Protein AF-A0A4S4C6Y4-F1 (afdb_monomer)

pLDDT: mean 73.91, std 23.81, range [32.97, 98.62]

Nearest PDB structures (foldseek):
  7c90-assembly1_D  TM=6.846E-01  e=1.638E-03  Methylophaga aminisulfidivorans MP
  1aof-assembly1_A  TM=7.524E-01  e=3.038E-02  Paracoccus pantotrophus
  8x2j-assembly1_E  TM=7.257E-01  e=7.054E-02  Chloroflexus aurantiacus J-10-fl
  1n90-assembly1_B  TM=5.530E-01  e=2.169E-01  Pseudomonas aeruginosa
  2zoo-assembly1_A  TM=5.020E-01  e=3.038E-01  Pseudoalteromonas translucida TAC125

Sequence (169 aa):
MNRMPQRNAGDVLSWALGVTVGGILGAALLIATPIMMRQAAKTGTAATTETATATPAAAAPTPAPEQASTSAATPADSSAMAAGDAKAGATVFASNCAGCHGAAA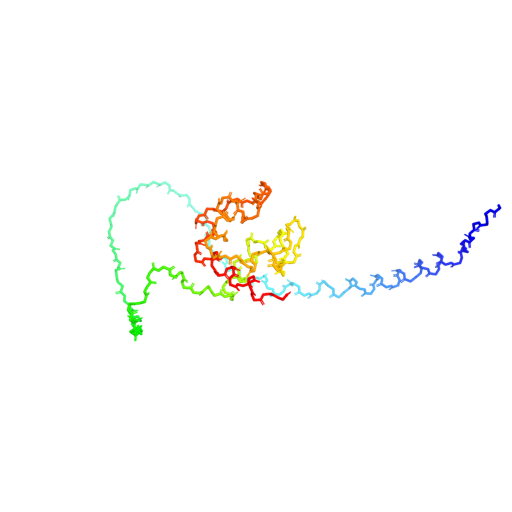KGGVGANLTTADGPKAWTDAQMITALREGKTPQKTLNTIMPRFTAAQVSDTDIANIHAWIKSLN

Radius of gyration: 29.37 Å; Cα contacts (8 Å, |Δi|>4): 141; chains: 1; bounding box: 68×58×82 Å

Secondary structure (DSSP, 8-state):
--PPPPPPTTHHHHHHHHHHHHHHHHTTSSSSSSSTT----------------------------------------TTSPPPP-HHHHHHHHHHHTHHHH-TTSS-SSSPPS-STTTGGGS-HHHHHHHHHH-B-SS-BPPTTSPPPPTTTS-HHHHHHHHHHHHH--

Mean predicted aligned error: 19.29 Å

Structure (mmCIF, N/CA/C/O backbone):
data_AF-A0A4S4C6Y4-F1
#
_entry.id   AF-A0A4S4C6Y4-F1
#
loop_
_atom_site.group_PDB
_atom_site.id
_atom_site.type_symbol
_atom_site.label_atom_id
_atom_site.label_alt_id
_atom_site.label_comp_id
_atom_site.label_asym_id
_atom_site.label_entity_id
_atom_site.label_seq_id
_atom_site.pdbx_PDB_ins_code
_atom_site.Cartn_x
_atom_site.Cartn_y
_atom_site.Cartn_z
_atom_site.occupancy
_atom_site.B_iso_or_equiv
_atom_site.auth_seq_id
_atom_site.auth_comp_id
_atom_site.auth_asym_id
_atom_site.auth_atom_id
_atom_site.pdbx_PDB_model_num
ATOM 1 N N . MET A 1 1 ? 18.393 -26.894 -49.494 1.00 47.19 1 MET A N 1
ATOM 2 C CA . MET A 1 1 ? 17.322 -27.905 -49.609 1.00 47.19 1 MET A CA 1
ATOM 3 C C . MET A 1 1 ? 16.692 -28.094 -48.230 1.00 47.19 1 MET A C 1
ATOM 5 O O . MET A 1 1 ? 17.289 -28.768 -47.404 1.00 47.19 1 MET A O 1
ATOM 9 N N . ASN A 1 2 ? 15.542 -27.473 -47.948 1.00 50.06 2 ASN A N 1
ATOM 10 C CA . ASN A 1 2 ? 14.843 -27.619 -46.662 1.00 50.06 2 ASN A CA 1
ATOM 11 C C . ASN A 1 2 ? 13.670 -28.591 -46.821 1.00 50.06 2 ASN A C 1
ATOM 13 O O . ASN A 1 2 ? 12.726 -28.296 -47.550 1.00 50.06 2 ASN A O 1
ATOM 17 N N . ARG A 1 3 ? 13.717 -29.741 -46.137 1.00 57.16 3 ARG A N 1
ATOM 18 C CA . ARG A 1 3 ? 12.555 -30.629 -45.985 1.00 57.16 3 ARG A CA 1
ATOM 19 C C . ARG A 1 3 ? 11.678 -30.101 -44.849 1.00 57.16 3 ARG A C 1
ATOM 21 O O . ARG A 1 3 ? 12.141 -29.994 -43.719 1.00 57.16 3 ARG A O 1
ATOM 28 N N . MET A 1 4 ? 10.422 -29.784 -45.151 1.00 66.81 4 MET A N 1
ATOM 29 C CA . MET A 1 4 ? 9.386 -29.558 -44.139 1.00 66.81 4 MET A CA 1
ATOM 30 C C . MET A 1 4 ? 8.894 -30.908 -43.585 1.00 66.81 4 MET A C 1
ATOM 32 O O . MET A 1 4 ? 8.745 -31.851 -44.367 1.00 66.81 4 MET A O 1
ATOM 36 N N . PRO A 1 5 ? 8.609 -31.027 -42.275 1.00 65.69 5 PRO A N 1
ATOM 37 C CA . PRO A 1 5 ? 8.008 -32.228 -41.708 1.00 65.69 5 PRO A CA 1
ATOM 38 C C . PRO A 1 5 ? 6.524 -32.318 -42.092 1.00 65.69 5 PRO A C 1
ATOM 40 O O . PRO A 1 5 ? 5.720 -31.441 -41.772 1.00 65.69 5 PRO A O 1
ATOM 43 N N . GLN A 1 6 ? 6.179 -33.395 -42.798 1.00 63.06 6 GLN A N 1
ATOM 44 C CA . GLN A 1 6 ? 4.808 -33.798 -43.106 1.00 63.06 6 GLN A CA 1
ATOM 45 C C . GLN A 1 6 ? 4.100 -34.182 -41.799 1.00 63.06 6 GLN A C 1
ATOM 47 O O . GLN A 1 6 ? 4.568 -35.054 -41.069 1.00 63.06 6 GLN A O 1
ATOM 52 N N . ARG A 1 7 ? 2.990 -33.511 -41.485 1.00 62.50 7 ARG A N 1
ATOM 53 C CA . ARG A 1 7 ? 2.110 -33.863 -40.363 1.00 62.50 7 ARG A CA 1
ATOM 54 C C . ARG A 1 7 ? 1.069 -34.852 -40.890 1.00 62.50 7 ARG A C 1
ATOM 56 O O . ARG A 1 7 ? 0.331 -34.512 -41.811 1.00 62.50 7 ARG A O 1
ATOM 63 N N . ASN A 1 8 ? 1.048 -36.071 -40.352 1.00 64.19 8 ASN A N 1
ATOM 64 C CA . ASN A 1 8 ? 0.152 -37.138 -40.796 1.00 64.19 8 ASN A CA 1
ATOM 65 C C . ASN A 1 8 ? -1.308 -36.837 -40.420 1.00 64.19 8 ASN A C 1
ATOM 67 O O . ASN A 1 8 ? -1.612 -36.472 -39.288 1.00 64.19 8 ASN A O 1
ATOM 71 N N . ALA A 1 9 ? -2.226 -37.080 -41.356 1.00 59.41 9 ALA A N 1
ATOM 72 C CA . ALA A 1 9 ? -3.670 -36.879 -41.207 1.00 59.41 9 ALA A CA 1
ATOM 73 C C . ALA A 1 9 ? -4.357 -37.786 -40.153 1.00 59.41 9 ALA A C 1
ATOM 75 O O . ALA A 1 9 ? -5.558 -37.661 -39.934 1.00 59.41 9 ALA A O 1
ATOM 76 N N . GLY A 1 10 ? -3.619 -38.686 -39.493 1.00 56.56 10 GLY A N 1
ATOM 77 C CA . GLY A 1 10 ? -4.156 -39.618 -38.493 1.00 56.56 10 GLY A CA 1
ATOM 78 C C . GLY A 1 10 ? -4.393 -39.010 -37.105 1.00 56.56 10 GLY A C 1
ATOM 79 O O . GLY A 1 10 ? -5.319 -39.425 -36.414 1.00 56.56 10 GLY A O 1
ATOM 80 N N . ASP A 1 11 ? -3.622 -37.993 -36.706 1.00 61.69 11 ASP A N 1
ATOM 81 C CA . ASP A 1 11 ? -3.710 -37.419 -35.350 1.00 61.69 11 ASP A CA 1
ATOM 82 C C . ASP A 1 11 ? -4.956 -36.547 -35.136 1.00 61.69 11 ASP A C 1
ATOM 84 O O . ASP A 1 11 ? -5.469 -36.427 -34.022 1.00 61.69 11 ASP A O 1
ATOM 88 N N . VAL A 1 12 ? -5.493 -35.966 -36.211 1.00 59.84 12 VAL A N 1
ATOM 89 C CA . VAL A 1 12 ? -6.635 -35.043 -36.129 1.00 59.84 12 VAL A CA 1
ATOM 90 C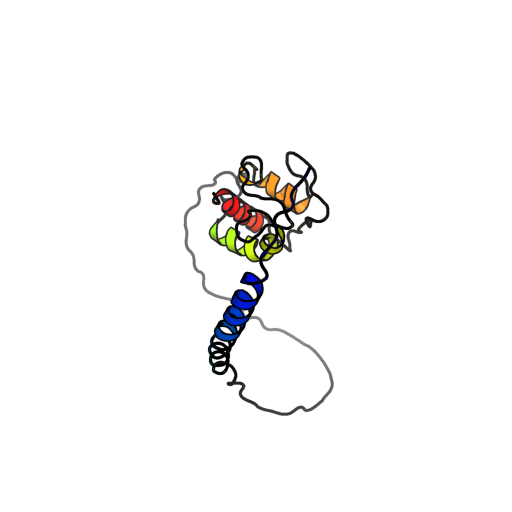 C . VAL A 1 12 ? -7.940 -35.793 -35.835 1.00 59.84 12 VAL A C 1
ATOM 92 O O . VAL A 1 12 ? -8.817 -35.271 -35.147 1.00 59.84 12 VAL A O 1
ATOM 95 N N . LEU A 1 13 ? -8.057 -37.042 -36.299 1.00 57.38 13 LEU A N 1
ATOM 96 C CA . LEU A 1 13 ? -9.264 -37.849 -36.116 1.00 57.38 13 LEU A CA 1
ATOM 97 C C . LEU A 1 13 ? -9.332 -38.493 -34.718 1.00 57.38 13 LEU A C 1
ATOM 99 O O . LEU A 1 13 ? -10.418 -38.599 -34.151 1.00 57.38 13 LEU A O 1
ATOM 103 N N . SER A 1 14 ? -8.182 -38.824 -34.115 1.00 59.22 14 SER A N 1
ATOM 104 C CA . SER A 1 14 ? -8.109 -39.295 -32.720 1.00 59.22 14 SER A CA 1
ATOM 105 C C . SER A 1 14 ? -8.394 -38.189 -31.699 1.00 59.22 14 SER A C 1
ATOM 107 O O . SER A 1 14 ? -9.021 -38.452 -30.673 1.00 59.22 14 SER A O 1
ATOM 109 N N . TRP A 1 15 ? -7.995 -36.940 -31.970 1.00 57.97 15 TRP A N 1
ATOM 110 C CA . TRP A 1 15 ? -8.265 -35.825 -31.053 1.00 57.97 15 TRP A CA 1
ATOM 111 C C . TRP A 1 15 ? -9.756 -35.442 -31.011 1.00 57.97 15 TRP A C 1
ATOM 113 O O . TRP A 1 15 ? -10.295 -35.154 -29.942 1.00 57.97 15 TRP A O 1
ATOM 123 N N . ALA A 1 16 ? -10.459 -35.512 -32.146 1.00 56.84 16 ALA A N 1
ATOM 124 C CA . ALA A 1 16 ? -11.874 -35.136 -32.240 1.00 56.84 16 ALA A CA 1
ATOM 125 C C . ALA A 1 16 ? -12.832 -36.101 -31.504 1.00 56.84 16 ALA A C 1
ATOM 127 O O . ALA A 1 16 ? -13.867 -35.676 -30.983 1.00 56.84 16 ALA A O 1
ATOM 128 N N . LEU A 1 17 ? -12.484 -37.389 -31.408 1.00 57.22 17 LEU A N 1
ATOM 129 C CA . LEU A 1 17 ? -13.295 -38.388 -30.697 1.00 57.22 17 LEU A CA 1
ATOM 130 C C . LEU A 1 17 ? -13.101 -38.336 -29.169 1.00 57.22 17 LEU A C 1
ATOM 132 O O . LEU A 1 17 ? -14.037 -38.616 -28.423 1.00 57.22 17 LEU A O 1
ATOM 136 N N . GLY A 1 18 ? -11.928 -37.914 -28.683 1.00 54.16 18 GLY A N 1
ATOM 137 C CA . GLY A 1 18 ? -11.662 -37.781 -27.244 1.00 54.16 18 GLY A CA 1
ATOM 138 C C . GLY A 1 18 ? -12.402 -36.614 -26.574 1.00 54.16 18 GLY A C 1
ATOM 139 O O . GLY A 1 18 ? -12.838 -36.726 -25.429 1.00 54.16 18 GLY A O 1
ATOM 140 N N . VAL A 1 19 ? -12.600 -35.503 -27.293 1.00 59.50 19 VAL A N 1
ATOM 141 C CA . VAL A 1 19 ? -13.229 -34.283 -26.746 1.00 59.50 19 VAL A CA 1
ATOM 142 C C . VAL A 1 19 ? -14.752 -34.429 -26.589 1.00 59.50 19 VAL A C 1
ATOM 144 O O . VAL A 1 19 ? -15.338 -33.848 -25.675 1.00 59.50 19 VAL A O 1
ATOM 147 N N . THR A 1 20 ? -15.407 -35.247 -27.416 1.00 57.09 20 THR A N 1
ATOM 148 C CA . THR A 1 20 ? -16.873 -35.413 -27.387 1.00 57.09 20 THR A CA 1
ATOM 149 C C . THR A 1 20 ? -17.355 -36.367 -26.290 1.00 57.09 20 THR A C 1
ATOM 151 O O . THR A 1 20 ? -18.383 -36.099 -25.671 1.00 57.09 20 THR A O 1
ATOM 154 N N . VAL A 1 21 ? -16.594 -37.416 -25.958 1.00 56.50 21 VAL A N 1
ATOM 155 C CA . VAL A 1 21 ? -16.942 -38.337 -24.854 1.00 56.50 21 VAL A CA 1
ATOM 156 C C . VAL A 1 21 ? -16.672 -37.705 -23.476 1.00 56.50 21 VAL A C 1
ATOM 158 O O . VAL A 1 21 ? -17.450 -37.908 -22.545 1.00 56.50 21 VAL A O 1
ATOM 161 N N . GLY A 1 22 ? -15.630 -36.872 -23.340 1.00 51.16 22 GLY A N 1
ATOM 162 C CA . GLY A 1 22 ? -15.303 -36.181 -22.082 1.00 51.16 22 GLY A CA 1
ATOM 163 C C . GLY A 1 22 ? -16.217 -34.993 -21.738 1.00 51.16 22 GLY A C 1
ATOM 164 O O . GLY A 1 22 ? -16.472 -34.734 -20.563 1.00 51.16 22 GLY A O 1
ATOM 165 N N . GLY A 1 23 ? -16.752 -34.289 -22.743 1.00 55.53 23 GLY A N 1
ATOM 166 C CA . GLY A 1 23 ? -17.605 -33.110 -22.537 1.00 55.53 23 GLY A CA 1
ATOM 167 C C . GLY A 1 23 ? -19.018 -33.417 -22.021 1.00 55.53 23 GLY A C 1
ATOM 168 O O . GLY A 1 23 ? -19.598 -32.600 -21.308 1.00 55.53 23 GLY A O 1
ATOM 169 N N . ILE A 1 24 ? -19.566 -34.599 -22.330 1.00 56.75 24 ILE A N 1
ATOM 170 C CA . ILE A 1 24 ? -20.962 -34.947 -22.004 1.00 56.75 24 ILE A CA 1
ATOM 171 C C . ILE A 1 24 ? -21.113 -35.462 -20.558 1.00 56.75 24 ILE A C 1
ATOM 173 O O . ILE A 1 24 ? -22.130 -35.183 -19.926 1.00 56.75 24 ILE A O 1
ATOM 177 N N . LEU A 1 25 ? -20.099 -36.120 -19.972 1.00 54.12 25 LEU A N 1
ATOM 178 C CA . LEU A 1 25 ? -20.152 -36.554 -18.562 1.00 54.12 25 LEU A CA 1
ATOM 179 C C . LEU A 1 25 ? -19.866 -35.430 -17.540 1.00 54.12 25 LEU A C 1
ATOM 181 O O . LEU A 1 25 ? -20.298 -35.537 -16.395 1.00 54.12 25 LEU A O 1
ATOM 185 N N . GLY A 1 26 ? -19.185 -34.342 -17.923 1.00 49.94 26 GLY A N 1
ATOM 186 C CA . GLY A 1 26 ? -18.838 -33.237 -17.011 1.00 49.94 26 GLY A CA 1
ATOM 187 C C . GLY A 1 26 ? -19.963 -32.223 -16.744 1.00 49.94 26 GLY A C 1
ATOM 188 O O . GLY A 1 26 ? -19.971 -31.571 -15.702 1.00 49.94 26 GLY A O 1
ATOM 189 N N . ALA A 1 27 ? -20.939 -32.098 -17.648 1.00 56.88 27 ALA A N 1
ATOM 190 C CA . ALA A 1 27 ? -21.997 -31.085 -17.554 1.00 56.88 27 ALA A CA 1
ATOM 191 C C . ALA A 1 27 ? -23.177 -31.475 -16.634 1.00 56.88 27 ALA A C 1
ATOM 193 O O . ALA A 1 27 ? -23.944 -30.608 -16.219 1.00 56.88 27 ALA A O 1
ATOM 194 N N . ALA A 1 28 ? -23.323 -32.755 -16.270 1.00 54.97 28 ALA A N 1
ATOM 195 C CA . ALA A 1 28 ? -24.473 -33.245 -15.500 1.00 54.97 28 ALA A CA 1
ATOM 196 C C . ALA A 1 28 ? -24.325 -33.133 -13.964 1.00 54.97 28 ALA A C 1
ATOM 198 O O . ALA A 1 28 ? -25.317 -33.278 -13.254 1.00 54.97 28 ALA A O 1
ATOM 199 N N . LEU A 1 29 ? -23.130 -32.836 -13.427 1.00 56.88 29 LEU A N 1
ATOM 200 C CA . LEU A 1 29 ? -22.889 -32.785 -11.971 1.00 56.88 29 LEU A CA 1
ATOM 201 C C . LEU A 1 29 ? -22.915 -31.362 -11.362 1.00 56.88 29 LEU A C 1
ATOM 203 O O . LEU A 1 29 ? -22.830 -31.217 -10.147 1.00 56.88 29 LEU A O 1
ATOM 207 N N . LEU A 1 30 ? -23.072 -30.304 -12.172 1.00 58.19 30 LEU A N 1
ATOM 208 C CA . LEU A 1 30 ? -23.012 -28.895 -11.725 1.00 58.19 30 LEU A CA 1
ATOM 209 C C . LEU A 1 30 ? -24.372 -28.169 -11.651 1.00 58.19 30 LEU A C 1
ATOM 211 O O . LEU A 1 30 ? -24.409 -26.965 -11.408 1.00 58.19 30 LEU A O 1
ATOM 215 N N . ILE A 1 31 ? -25.495 -28.874 -11.823 1.00 57.66 31 ILE A N 1
ATOM 216 C CA . ILE A 1 31 ? -26.842 -28.259 -11.845 1.00 57.66 31 ILE A CA 1
ATOM 217 C C . ILE A 1 31 ? -27.628 -28.496 -10.533 1.00 57.66 31 ILE A C 1
ATOM 219 O O . ILE A 1 31 ? -28.621 -27.821 -10.275 1.00 57.66 31 ILE A O 1
ATOM 223 N N . ALA A 1 32 ? -27.179 -29.389 -9.641 1.00 52.28 32 ALA A N 1
ATOM 224 C CA . ALA A 1 32 ? -27.995 -29.860 -8.511 1.00 52.28 32 ALA A CA 1
ATOM 225 C C . ALA A 1 32 ? -27.722 -29.212 -7.131 1.00 52.28 32 ALA A C 1
ATOM 227 O O . ALA A 1 32 ? -28.384 -29.581 -6.164 1.00 52.28 32 ALA A O 1
ATOM 228 N N . THR A 1 33 ? -26.797 -28.252 -6.991 1.00 59.19 33 THR A N 1
ATOM 229 C CA . THR A 1 33 ? -26.384 -27.727 -5.665 1.00 59.19 33 THR A CA 1
ATOM 230 C C . THR A 1 33 ? -26.785 -26.292 -5.261 1.00 59.19 33 THR A C 1
ATOM 232 O O . THR A 1 33 ? -26.693 -26.028 -4.063 1.00 59.19 33 THR A O 1
ATOM 235 N N . PRO A 1 34 ? -27.308 -25.360 -6.095 1.00 48.19 34 PRO A N 1
ATOM 236 C CA . PRO A 1 34 ? -27.628 -24.012 -5.594 1.00 48.19 34 PRO A CA 1
ATOM 237 C C . PRO A 1 34 ? -29.110 -23.745 -5.232 1.00 48.19 34 PRO A C 1
ATOM 239 O O . PRO A 1 34 ? -29.465 -22.595 -4.982 1.00 48.19 34 PRO A O 1
ATOM 242 N N . ILE A 1 35 ? -30.003 -24.747 -5.176 1.00 51.94 35 ILE A N 1
ATOM 243 C CA . ILE A 1 35 ? -31.469 -24.511 -5.055 1.00 51.94 35 ILE A CA 1
ATOM 244 C C . ILE A 1 35 ? -32.001 -24.476 -3.597 1.00 51.94 35 ILE A C 1
ATOM 246 O O . ILE A 1 35 ? -33.128 -24.052 -3.367 1.00 51.94 35 ILE A O 1
ATOM 250 N N . MET A 1 36 ? -31.207 -24.815 -2.574 1.00 58.44 36 MET A N 1
ATOM 251 C CA . MET A 1 36 ? -31.708 -24.962 -1.186 1.00 58.44 36 MET A CA 1
ATOM 252 C C . MET A 1 36 ? -31.542 -23.744 -0.249 1.00 58.44 36 MET A C 1
ATOM 254 O O . MET A 1 36 ? -31.857 -23.850 0.930 1.00 58.44 36 MET A O 1
ATOM 258 N N . MET A 1 37 ? -31.098 -22.570 -0.720 1.00 58.97 37 MET A N 1
ATOM 259 C CA . MET A 1 37 ? -30.897 -21.391 0.161 1.00 58.97 37 MET A CA 1
ATOM 260 C C . MET A 1 37 ? -31.659 -20.126 -0.259 1.00 58.97 37 MET A C 1
ATOM 262 O O . MET A 1 37 ? -31.331 -19.018 0.160 1.00 58.97 37 MET A O 1
ATOM 266 N N . ARG A 1 38 ? -32.712 -20.267 -1.070 1.00 58.28 38 ARG A N 1
ATOM 267 C CA . ARG A 1 38 ? -33.589 -19.155 -1.466 1.00 58.28 38 ARG A CA 1
ATOM 268 C C . ARG A 1 38 ? -35.053 -19.504 -1.230 1.00 58.28 38 ARG A C 1
ATOM 270 O O . ARG A 1 38 ? -35.745 -19.799 -2.194 1.00 58.28 38 ARG A O 1
ATOM 277 N N . GLN A 1 39 ? -35.516 -19.445 0.021 1.00 45.53 39 GLN A N 1
ATOM 278 C CA . GLN A 1 39 ? -36.896 -19.065 0.377 1.00 45.53 39 GLN A CA 1
ATOM 279 C C . GLN A 1 39 ? -37.109 -19.100 1.897 1.00 45.53 39 GLN A C 1
ATOM 281 O O . GLN A 1 39 ? -37.404 -20.134 2.482 1.00 45.53 39 GLN A O 1
ATOM 286 N N . ALA A 1 40 ? -37.010 -17.926 2.519 1.00 43.38 40 ALA A N 1
ATOM 287 C CA . ALA A 1 40 ? -37.750 -17.584 3.734 1.00 43.38 40 ALA A CA 1
ATOM 288 C C . ALA A 1 40 ? -37.929 -16.057 3.798 1.00 43.38 40 ALA A C 1
ATOM 290 O O . ALA A 1 40 ? -37.534 -15.398 4.755 1.00 43.38 40 ALA A O 1
ATOM 291 N N . ALA A 1 41 ? -38.504 -15.482 2.738 1.00 42.34 41 ALA A N 1
ATOM 292 C CA . ALA A 1 41 ? -39.143 -14.177 2.826 1.00 42.34 41 ALA A CA 1
ATOM 293 C C . ALA A 1 41 ? -40.564 -14.406 3.360 1.00 42.34 41 ALA A C 1
ATOM 295 O O . ALA A 1 41 ? -41.405 -14.978 2.669 1.00 42.34 41 ALA A O 1
ATOM 296 N N . LYS A 1 42 ? -40.823 -13.984 4.602 1.00 36.75 42 LYS A N 1
ATOM 297 C CA . LYS A 1 42 ? -42.188 -13.761 5.080 1.00 36.75 42 LYS A CA 1
ATOM 298 C C . LYS A 1 42 ? -42.723 -12.508 4.391 1.00 36.75 42 LYS A C 1
ATOM 300 O O . LYS A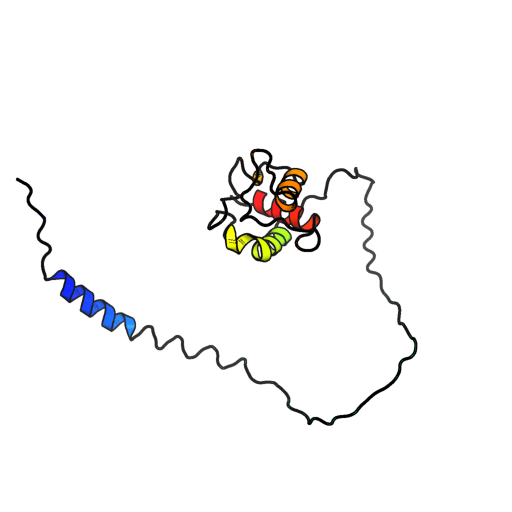 1 42 ? -42.220 -11.409 4.595 1.00 36.75 42 LYS A O 1
ATOM 305 N N . THR A 1 43 ? -43.731 -12.724 3.563 1.00 38.56 43 THR A N 1
ATOM 306 C CA . THR A 1 43 ? -44.655 -11.736 3.015 1.00 38.56 43 THR A CA 1
ATOM 307 C C . THR A 1 43 ? -45.540 -11.120 4.095 1.00 38.56 43 THR A C 1
ATOM 309 O O . THR A 1 43 ? -46.041 -11.819 4.974 1.00 38.56 43 THR A O 1
ATOM 312 N N . GLY A 1 44 ? -45.803 -9.828 3.926 1.00 39.50 44 GLY A N 1
ATOM 313 C CA . GLY A 1 44 ? -46.884 -9.051 4.536 1.00 39.50 44 GLY A CA 1
ATOM 314 C C . GLY A 1 44 ? -46.440 -7.589 4.592 1.00 39.50 44 GLY A C 1
ATOM 315 O O . GLY A 1 44 ? -45.336 -7.325 5.042 1.00 39.50 44 GLY A O 1
ATOM 316 N N . THR A 1 45 ? -47.156 -6.569 4.138 1.00 39.25 45 THR A N 1
ATOM 317 C CA . THR A 1 45 ? -48.480 -6.422 3.533 1.00 39.25 45 THR A CA 1
ATOM 318 C C . THR A 1 45 ? -48.516 -4.992 2.968 1.00 39.25 45 THR A C 1
ATOM 320 O O . THR A 1 45 ? -47.926 -4.098 3.561 1.00 39.25 45 THR A O 1
ATOM 323 N N . ALA A 1 46 ? -49.179 -4.841 1.820 1.00 40.41 46 ALA A N 1
ATOM 324 C CA . ALA A 1 46 ? -49.833 -3.665 1.231 1.00 40.41 46 ALA A CA 1
ATOM 325 C C . ALA A 1 46 ? -49.321 -2.227 1.489 1.00 40.41 46 ALA A C 1
ATOM 327 O O . ALA A 1 46 ? -49.200 -1.735 2.605 1.00 40.41 46 ALA A O 1
ATOM 328 N N . ALA A 1 47 ? -49.204 -1.514 0.369 1.00 42.88 47 ALA A N 1
ATOM 329 C CA . ALA A 1 47 ? -49.120 -0.067 0.250 1.00 42.88 47 ALA A CA 1
ATOM 330 C C . ALA A 1 47 ? -50.360 0.663 0.801 1.00 42.88 47 ALA A C 1
ATOM 332 O O . ALA A 1 47 ? -51.481 0.190 0.630 1.00 42.88 47 ALA A O 1
ATOM 333 N N . THR A 1 48 ? -50.160 1.868 1.345 1.00 40.50 48 THR A N 1
ATOM 334 C CA . THR A 1 48 ? -51.086 3.014 1.266 1.00 40.50 48 THR A CA 1
ATOM 335 C C . THR A 1 48 ? -50.277 4.310 1.442 1.00 40.50 48 THR A C 1
ATOM 337 O O . THR A 1 48 ? -49.410 4.411 2.305 1.00 40.50 48 THR A O 1
ATOM 340 N N . THR A 1 49 ? -50.529 5.251 0.537 1.00 40.41 49 THR A N 1
ATOM 341 C CA . THR A 1 49 ? -50.119 6.665 0.466 1.00 40.41 49 THR A CA 1
ATOM 342 C C . THR A 1 49 ? -50.533 7.474 1.701 1.00 40.41 49 THR A C 1
ATOM 344 O O . THR A 1 49 ? -51.625 7.232 2.184 1.00 40.41 49 THR A O 1
ATOM 347 N N . GLU A 1 50 ? -49.740 8.473 2.131 1.00 44.03 50 GLU A N 1
ATOM 348 C CA . GLU A 1 50 ? -50.179 9.858 2.454 1.00 44.03 50 GLU A CA 1
ATOM 349 C C . GLU A 1 50 ? -49.077 10.712 3.136 1.00 44.03 50 GLU A C 1
ATOM 351 O O . GLU A 1 50 ? -48.545 10.389 4.191 1.00 44.03 50 GLU A O 1
ATOM 356 N N . THR A 1 51 ? -48.710 11.800 2.451 1.00 37.06 51 THR A N 1
ATOM 357 C CA . THR A 1 51 ? -48.621 13.209 2.887 1.00 37.06 51 THR A CA 1
ATOM 358 C C . THR A 1 51 ? -48.295 13.588 4.352 1.00 37.06 51 THR A C 1
ATOM 360 O O . THR A 1 51 ? -49.136 13.525 5.235 1.00 37.06 51 THR A O 1
ATOM 363 N N . ALA A 1 52 ? -47.119 14.219 4.483 1.00 43.00 52 ALA A N 1
ATOM 364 C CA . ALA A 1 52 ? -46.799 15.475 5.189 1.00 43.00 52 ALA A CA 1
ATOM 365 C C . ALA A 1 52 ? -46.773 15.615 6.736 1.00 43.00 52 ALA A C 1
ATOM 367 O O . ALA A 1 52 ? -47.736 15.366 7.449 1.00 43.00 52 ALA A O 1
ATOM 368 N N . THR A 1 53 ? -45.689 16.298 7.150 1.00 32.97 53 THR A N 1
ATOM 369 C CA . THR A 1 53 ? -45.599 17.350 8.190 1.00 32.97 53 THR A CA 1
ATOM 370 C C . THR A 1 53 ? -45.023 16.990 9.575 1.00 32.97 53 THR A C 1
ATOM 372 O O . THR A 1 53 ? -45.606 16.251 10.353 1.00 32.97 53 THR A O 1
ATOM 375 N N . ALA A 1 54 ? -43.912 17.687 9.867 1.00 41.25 54 ALA A N 1
ATOM 376 C CA . ALA A 1 54 ? -43.414 18.219 11.150 1.00 41.25 54 ALA A CA 1
ATOM 377 C C . ALA A 1 54 ? -42.806 17.309 12.251 1.00 41.25 54 ALA A C 1
ATOM 379 O O . ALA A 1 54 ? -43.490 16.650 13.023 1.00 41.25 54 ALA A O 1
ATOM 380 N N . THR A 1 55 ? -41.481 17.464 12.400 1.00 43.88 55 THR A N 1
ATOM 381 C CA . THR A 1 55 ? -40.637 17.584 13.623 1.00 43.88 55 THR A CA 1
ATOM 382 C C . THR A 1 55 ? -41.373 18.282 14.798 1.00 43.88 55 THR A C 1
ATOM 384 O O . THR A 1 55 ? -42.074 19.251 14.500 1.00 43.88 55 THR A O 1
ATOM 387 N N . PRO A 1 56 ? -41.198 17.926 16.108 1.00 47.62 56 PRO A N 1
ATOM 388 C CA . PRO A 1 56 ? -39.882 17.914 16.773 1.00 47.62 56 PRO A CA 1
ATOM 389 C C . PRO A 1 56 ? -39.616 16.948 17.960 1.00 47.62 56 PRO A C 1
ATOM 391 O O . PRO A 1 56 ? -40.502 16.315 18.514 1.00 47.62 56 PRO A O 1
ATOM 394 N N . ALA A 1 57 ? -38.341 16.997 18.381 1.00 40.78 57 ALA A N 1
ATOM 395 C CA . ALA A 1 57 ? -37.810 16.897 19.750 1.00 40.78 57 ALA A CA 1
ATOM 396 C C . ALA A 1 57 ? -37.595 15.521 20.429 1.00 40.78 57 ALA A C 1
ATOM 398 O O . ALA A 1 57 ? -38.519 14.837 20.841 1.00 40.78 57 ALA A O 1
ATOM 399 N N . ALA A 1 58 ? -36.300 15.268 20.670 1.00 37.84 58 ALA A N 1
ATOM 400 C CA . ALA A 1 58 ? -35.679 14.828 21.926 1.00 37.84 58 ALA A CA 1
ATOM 401 C C . ALA A 1 58 ? -36.119 13.507 22.586 1.00 37.84 58 ALA A C 1
ATOM 403 O O . ALA A 1 58 ? -37.150 13.442 23.240 1.00 37.84 58 ALA A O 1
ATOM 404 N N . ALA A 1 59 ? -35.209 12.527 22.600 1.00 39.28 59 ALA A N 1
ATOM 405 C CA . ALA A 1 59 ? -34.626 11.992 23.838 1.00 39.28 59 ALA A CA 1
ATOM 406 C C . ALA A 1 59 ? -33.537 10.957 23.509 1.00 39.28 59 ALA A C 1
ATOM 408 O O . ALA A 1 59 ? -33.744 10.034 22.725 1.00 39.28 59 ALA A O 1
ATOM 409 N N . ALA A 1 60 ? -32.369 11.142 24.118 1.00 42.53 60 ALA A N 1
ATOM 410 C CA . ALA A 1 60 ? -31.269 10.187 24.141 1.00 42.53 60 ALA A CA 1
ATOM 411 C C . ALA A 1 60 ? -31.662 8.881 24.858 1.00 42.53 60 ALA A C 1
ATOM 413 O O . ALA A 1 60 ? -32.596 8.863 25.662 1.00 42.53 60 ALA A O 1
ATOM 414 N N . PRO A 1 61 ? -30.875 7.816 24.657 1.00 45.97 61 PRO A N 1
ATOM 415 C CA . PRO A 1 61 ? -30.167 7.306 25.832 1.00 45.97 61 PRO A CA 1
ATOM 416 C C . PRO A 1 61 ? -28.652 7.158 25.609 1.00 45.97 61 PRO A C 1
ATOM 418 O O . PRO A 1 61 ? -28.187 6.557 24.643 1.00 45.97 61 PRO A O 1
ATOM 421 N N . THR A 1 62 ? -27.891 7.719 26.547 1.00 45.56 62 THR A N 1
ATOM 422 C CA . THR A 1 62 ? -26.461 7.463 26.813 1.00 45.56 62 THR A CA 1
ATOM 423 C C . THR A 1 62 ? -26.307 6.162 27.660 1.00 45.56 62 THR A C 1
ATOM 425 O O . THR A 1 62 ? -27.327 5.588 28.044 1.00 45.56 62 THR A O 1
ATOM 428 N N . PRO A 1 63 ? -25.092 5.631 27.939 1.00 51.97 63 PRO A N 1
ATOM 429 C CA . PRO A 1 63 ? -24.711 4.236 27.663 1.00 51.97 63 PRO A CA 1
ATOM 430 C C . PRO A 1 63 ? -24.261 3.456 28.927 1.00 51.97 63 PRO A C 1
ATOM 432 O O . PRO A 1 63 ? -24.214 4.033 30.008 1.00 51.97 63 PRO A O 1
ATOM 435 N N . ALA A 1 64 ? -23.903 2.165 28.799 1.00 44.91 64 ALA A N 1
ATOM 436 C CA . ALA A 1 64 ? -22.925 1.421 29.640 1.00 44.91 64 ALA A CA 1
ATOM 437 C C . ALA A 1 64 ? -22.929 -0.095 29.308 1.00 44.91 64 ALA A C 1
ATOM 439 O O . ALA A 1 64 ? -23.942 -0.565 28.782 1.00 44.91 64 ALA A O 1
ATOM 440 N N . PRO A 1 65 ? -21.898 -0.897 29.678 1.00 47.38 65 PRO A N 1
ATOM 441 C CA . PRO A 1 65 ? -20.598 -0.565 30.295 1.00 47.38 65 PRO A CA 1
ATOM 442 C C . PRO A 1 65 ? -19.406 -0.866 29.349 1.00 47.38 65 PRO A C 1
ATOM 444 O O . PRO A 1 65 ? -19.477 -1.730 28.482 1.00 47.38 65 PRO A O 1
ATOM 447 N N . GLU A 1 66 ? -18.327 -0.083 29.370 1.00 43.84 66 GLU A N 1
ATOM 448 C CA . GLU A 1 66 ? -17.166 -0.260 30.267 1.00 43.84 66 GLU A CA 1
ATOM 449 C C . GLU A 1 66 ? -16.580 -1.689 30.206 1.00 43.84 66 GLU A C 1
ATOM 451 O O . GLU A 1 66 ? -16.900 -2.558 31.015 1.00 43.84 66 GLU A O 1
ATOM 456 N N . GLN A 1 67 ? -15.684 -1.932 29.247 1.00 42.72 67 GLN A N 1
ATOM 457 C CA . GLN A 1 67 ? -14.666 -2.980 29.360 1.00 42.72 67 GLN A CA 1
ATOM 458 C C . GLN A 1 67 ? -13.326 -2.275 29.556 1.00 42.72 67 GLN A C 1
ATOM 460 O O . GLN A 1 67 ? -12.548 -2.066 28.627 1.00 42.72 67 GLN A O 1
ATOM 465 N N . ALA A 1 68 ? -13.096 -1.876 30.805 1.00 41.97 68 ALA A N 1
ATOM 466 C CA . ALA A 1 68 ? -11.780 -1.556 31.310 1.00 41.97 68 ALA A CA 1
ATOM 467 C C . ALA A 1 68 ? -10.916 -2.824 31.249 1.00 41.97 68 ALA A C 1
ATOM 469 O O . ALA A 1 68 ? -11.127 -3.781 31.990 1.00 41.97 68 ALA A O 1
ATOM 470 N N . SER A 1 69 ? -9.935 -2.834 30.354 1.00 45.50 69 SER A N 1
ATOM 471 C CA . SER A 1 69 ? -8.722 -3.630 30.521 1.00 45.50 69 SER A CA 1
ATOM 472 C C . SER A 1 69 ? -7.571 -2.649 30.645 1.00 45.50 69 SER A C 1
ATOM 474 O O . SER A 1 69 ? -7.030 -2.138 29.669 1.00 45.50 69 SER A O 1
ATOM 476 N N . THR A 1 70 ? -7.254 -2.333 31.893 1.00 39.44 70 THR A N 1
ATOM 477 C CA . THR A 1 70 ? -6.045 -1.637 32.306 1.00 39.44 70 THR A CA 1
ATOM 478 C C . THR A 1 70 ? -4.837 -2.528 32.021 1.00 39.44 70 THR A C 1
ATOM 480 O O . THR A 1 70 ? -4.442 -3.354 32.838 1.00 39.44 70 THR A O 1
ATOM 483 N N . SER A 1 71 ? -4.203 -2.333 30.867 1.00 47.56 71 SER A N 1
ATOM 484 C CA . SER A 1 71 ? -2.770 -2.589 30.733 1.00 47.56 71 SER A CA 1
ATOM 485 C C . SER A 1 71 ? -2.053 -1.255 30.848 1.00 47.56 71 SER A C 1
ATOM 487 O O . SER A 1 71 ? -2.202 -0.371 30.009 1.00 47.56 71 SER A O 1
ATOM 489 N N . ALA A 1 72 ? -1.312 -1.104 31.942 1.00 50.56 72 ALA A N 1
ATOM 490 C CA . ALA A 1 72 ? -0.408 0.007 32.164 1.00 50.56 72 ALA A CA 1
ATOM 491 C C . ALA A 1 72 ? 0.577 0.111 30.989 1.00 50.56 72 ALA A C 1
ATOM 493 O O . ALA A 1 72 ? 1.407 -0.775 30.793 1.00 50.56 72 ALA A O 1
ATOM 494 N N . ALA A 1 73 ? 0.474 1.189 30.215 1.00 52.50 73 ALA A N 1
ATOM 495 C CA . ALA A 1 73 ? 1.486 1.581 29.250 1.00 52.50 73 ALA A CA 1
ATOM 496 C C . ALA A 1 73 ? 2.328 2.696 29.878 1.00 52.50 73 ALA A C 1
ATOM 498 O O . ALA A 1 73 ? 1.846 3.793 30.159 1.00 52.50 73 ALA A O 1
ATOM 499 N N . THR A 1 74 ? 3.595 2.388 30.128 1.00 44.69 74 THR A N 1
ATOM 500 C CA . THR A 1 74 ? 4.672 3.371 30.256 1.00 44.69 74 THR A CA 1
ATOM 501 C C . THR A 1 74 ? 4.698 4.282 29.018 1.00 44.69 74 THR A C 1
ATOM 503 O O . THR A 1 74 ? 4.366 3.821 27.924 1.00 44.69 74 THR A O 1
ATOM 506 N N . PRO A 1 75 ? 5.100 5.563 29.135 1.00 51.16 75 PRO A N 1
ATOM 507 C CA . PRO A 1 75 ? 5.172 6.445 27.982 1.00 51.16 75 PRO A CA 1
ATOM 508 C C . PRO A 1 75 ? 6.403 6.056 27.159 1.00 51.16 75 PRO A C 1
ATOM 510 O O . PRO A 1 75 ? 7.530 6.398 27.508 1.00 51.16 75 PRO A O 1
ATOM 513 N N . ALA A 1 76 ? 6.188 5.301 26.087 1.00 50.78 76 ALA A N 1
ATOM 514 C CA . ALA A 1 76 ? 7.188 5.063 25.061 1.00 50.78 76 ALA A CA 1
ATOM 515 C C . ALA A 1 76 ? 6.836 5.917 23.838 1.00 50.78 76 ALA A C 1
ATOM 517 O O . ALA A 1 76 ? 5.853 5.659 23.153 1.00 50.78 76 ALA A O 1
ATOM 518 N N . ASP A 1 77 ? 7.633 6.968 23.658 1.00 37.44 77 ASP A N 1
ATOM 519 C CA . ASP A 1 77 ? 8.015 7.597 22.393 1.00 37.44 77 ASP A CA 1
ATOM 520 C C . ASP A 1 77 ? 6.960 7.617 21.266 1.00 37.44 77 ASP A C 1
ATOM 522 O O . ASP A 1 77 ? 6.833 6.698 20.454 1.00 37.44 77 ASP A O 1
ATOM 526 N N . SER A 1 78 ? 6.231 8.730 21.175 1.00 48.19 78 SER A N 1
ATOM 527 C CA . SER A 1 78 ? 5.295 9.048 20.089 1.00 48.19 78 SER A CA 1
ATOM 528 C C . SER A 1 78 ? 6.005 9.376 18.762 1.00 48.19 78 SER A C 1
ATOM 530 O O . SER A 1 78 ? 5.781 10.433 18.172 1.00 48.19 78 SER A O 1
ATOM 532 N N . SER A 1 79 ? 6.880 8.495 18.278 1.00 48.25 79 SER A N 1
ATOM 533 C CA . SER A 1 79 ? 7.439 8.550 16.915 1.00 48.25 79 SER A CA 1
ATOM 534 C C . SER A 1 79 ? 7.556 7.187 16.226 1.00 48.25 79 SER A C 1
ATOM 536 O O . SER A 1 79 ? 7.905 7.129 15.047 1.00 48.25 79 SER A O 1
ATOM 538 N N . ALA A 1 80 ? 7.168 6.096 16.891 1.00 48.03 80 ALA A N 1
ATOM 539 C CA . ALA A 1 80 ? 6.935 4.813 16.242 1.00 48.03 80 ALA A CA 1
ATOM 540 C C . ALA A 1 80 ? 5.427 4.611 16.051 1.00 48.03 80 ALA A C 1
ATOM 542 O O . ALA A 1 80 ? 4.691 4.443 17.024 1.00 48.03 80 ALA A O 1
ATOM 543 N N . MET A 1 81 ? 4.946 4.602 14.801 1.00 55.75 81 MET A N 1
ATOM 544 C CA . MET A 1 81 ? 3.660 3.952 14.534 1.00 55.75 81 MET A CA 1
ATOM 545 C C . MET A 1 81 ? 3.756 2.528 15.093 1.00 55.75 81 MET A C 1
ATOM 547 O O . MET A 1 81 ? 4.763 1.848 14.880 1.00 55.75 81 MET A O 1
ATOM 551 N N . ALA A 1 82 ? 2.749 2.102 15.857 1.00 63.28 82 ALA A N 1
ATOM 552 C CA . ALA A 1 82 ? 2.684 0.731 16.344 1.00 63.28 82 ALA A CA 1
ATOM 553 C C . ALA A 1 82 ? 2.898 -0.231 15.165 1.00 63.28 82 ALA A C 1
ATOM 555 O O . ALA A 1 82 ? 2.370 0.003 14.075 1.00 63.28 82 ALA A O 1
ATOM 556 N N . ALA A 1 83 ? 3.689 -1.286 15.376 1.00 79.38 83 ALA A N 1
ATOM 557 C CA . ALA A 1 83 ? 3.927 -2.287 14.344 1.00 79.38 83 ALA A CA 1
ATOM 558 C C . ALA A 1 83 ? 2.579 -2.795 13.800 1.00 79.38 83 ALA A C 1
ATOM 560 O O . ALA A 1 83 ? 1.713 -3.195 14.578 1.00 79.38 83 ALA A O 1
ATOM 561 N N . GLY A 1 84 ? 2.396 -2.737 12.478 1.00 93.25 84 GLY A N 1
ATOM 562 C CA . GLY A 1 84 ? 1.133 -3.113 11.843 1.00 93.25 84 GLY A CA 1
ATOM 563 C C . GLY A 1 84 ? 0.760 -4.585 12.059 1.00 93.25 84 GLY A C 1
ATOM 564 O O . GLY A 1 84 ? 1.623 -5.454 12.191 1.00 93.25 84 GLY A O 1
ATOM 565 N N . ASP A 1 85 ? -0.539 -4.877 12.040 1.00 97.25 85 ASP A N 1
ATOM 566 C CA . ASP A 1 85 ? -1.095 -6.229 12.079 1.00 97.25 85 ASP A CA 1
ATOM 567 C C . ASP A 1 85 ? -1.159 -6.814 10.658 1.00 97.25 85 ASP A C 1
ATOM 569 O O . ASP A 1 85 ? -1.969 -6.409 9.820 1.00 97.25 85 ASP A O 1
ATOM 573 N N . ALA A 1 86 ? -0.321 -7.818 10.391 1.00 97.50 86 ALA A N 1
ATOM 574 C CA . ALA A 1 86 ? -0.261 -8.490 9.095 1.00 97.50 86 ALA A CA 1
ATOM 575 C C . ALA A 1 86 ? -1.568 -9.215 8.713 1.00 97.50 86 ALA A C 1
ATOM 577 O O . ALA A 1 86 ? -1.897 -9.312 7.531 1.00 97.50 86 ALA A O 1
ATOM 578 N N . LYS A 1 87 ? -2.345 -9.721 9.677 1.00 97.69 87 LYS A N 1
ATOM 579 C CA . LYS A 1 87 ? -3.624 -10.389 9.394 1.00 97.69 87 LYS A CA 1
ATOM 580 C C . LYS A 1 87 ? -4.684 -9.371 8.974 1.00 97.69 87 LYS A C 1
ATOM 582 O O . LYS A 1 87 ? -5.414 -9.606 8.005 1.00 97.69 87 LYS A O 1
ATOM 587 N N . ALA A 1 88 ? -4.748 -8.233 9.664 1.00 98.19 88 ALA A N 1
ATOM 588 C CA . ALA A 1 88 ? -5.585 -7.113 9.241 1.00 98.19 88 ALA A CA 1
ATOM 589 C C . ALA A 1 88 ? -5.144 -6.604 7.858 1.00 98.19 88 ALA A C 1
ATOM 591 O O . ALA A 1 88 ? -5.970 -6.435 6.959 1.00 98.19 88 ALA A O 1
ATOM 592 N N . GLY A 1 89 ? -3.831 -6.479 7.648 1.00 98.19 89 GLY A N 1
ATOM 593 C CA . GLY A 1 89 ? -3.229 -6.057 6.387 1.00 98.19 89 GLY A CA 1
ATOM 594 C C . GLY A 1 89 ? -3.617 -6.928 5.202 1.00 98.19 89 GLY A C 1
ATOM 595 O O . GLY A 1 89 ? -3.986 -6.399 4.157 1.00 98.19 89 GLY A O 1
ATOM 596 N N . ALA A 1 90 ? -3.620 -8.253 5.379 1.00 98.56 90 ALA A N 1
ATOM 597 C CA . ALA A 1 90 ? -4.075 -9.198 4.360 1.00 98.56 90 ALA A CA 1
ATOM 598 C C . ALA A 1 90 ? -5.516 -8.910 3.910 1.00 98.56 90 ALA A C 1
ATOM 600 O O . ALA A 1 90 ? -5.827 -8.933 2.719 1.00 98.56 90 ALA A O 1
ATOM 601 N N . THR A 1 91 ? -6.392 -8.607 4.872 1.00 98.50 91 THR A N 1
ATOM 602 C CA . THR A 1 91 ? -7.814 -8.335 4.622 1.00 98.50 91 THR A CA 1
ATOM 603 C C . THR A 1 91 ? -7.993 -7.034 3.845 1.00 98.50 91 THR A C 1
ATOM 605 O O . THR A 1 91 ? -8.711 -7.000 2.845 1.00 98.50 91 THR A O 1
ATOM 608 N N . VAL A 1 92 ? -7.303 -5.966 4.255 1.00 98.44 92 VAL A N 1
ATOM 609 C CA . VAL A 1 92 ? -7.381 -4.677 3.556 1.00 98.44 92 VAL A CA 1
ATOM 610 C C . VAL A 1 92 ? -6.766 -4.773 2.159 1.00 98.44 92 VAL A C 1
ATOM 612 O O . VAL A 1 92 ? -7.344 -4.265 1.194 1.00 98.44 92 VAL A O 1
ATOM 615 N N . PHE A 1 93 ? -5.630 -5.459 2.022 1.00 98.62 93 PHE A N 1
ATOM 616 C CA . PHE A 1 93 ? -4.958 -5.651 0.742 1.00 98.62 93 PHE A CA 1
ATOM 617 C C . PHE A 1 93 ? -5.840 -6.405 -0.261 1.00 98.62 93 PHE A C 1
ATOM 619 O O . PHE A 1 93 ? -5.911 -6.019 -1.431 1.00 98.62 93 PHE A O 1
ATOM 626 N N . ALA A 1 94 ? -6.550 -7.445 0.187 1.00 98.56 94 ALA A N 1
ATOM 627 C CA . ALA A 1 94 ? -7.465 -8.209 -0.658 1.00 98.56 94 ALA A CA 1
ATOM 628 C C . ALA A 1 94 ? -8.558 -7.324 -1.282 1.00 98.56 94 ALA A C 1
ATOM 630 O O . ALA A 1 94 ? -8.843 -7.448 -2.472 1.00 98.56 94 ALA A O 1
ATOM 631 N N . SER A 1 95 ? -9.117 -6.396 -0.505 1.00 98.06 95 SER A N 1
ATOM 632 C CA . SER A 1 95 ? -10.211 -5.524 -0.949 1.00 98.06 95 SER A CA 1
ATOM 633 C C . SER A 1 95 ? -9.754 -4.347 -1.814 1.00 98.06 95 SER A C 1
ATOM 635 O O . SER A 1 95 ? -10.516 -3.883 -2.657 1.00 98.06 95 SER A O 1
ATOM 637 N N . ASN A 1 96 ? -8.528 -3.851 -1.615 1.00 98.00 96 ASN A N 1
ATOM 638 C CA . ASN A 1 96 ? -8.091 -2.575 -2.198 1.00 98.00 96 ASN A CA 1
ATOM 639 C C . ASN A 1 96 ? -6.960 -2.701 -3.228 1.00 98.00 96 ASN A C 1
ATOM 641 O O . ASN A 1 96 ? -6.794 -1.821 -4.070 1.00 98.00 96 ASN A O 1
ATOM 645 N N . CYS A 1 97 ? -6.156 -3.762 -3.164 1.00 98.19 97 CYS A N 1
ATOM 646 C CA . CYS A 1 97 ? -4.877 -3.834 -3.879 1.00 98.19 97 CYS A CA 1
ATOM 647 C C . CYS A 1 97 ? -4.765 -5.075 -4.772 1.00 98.19 97 CYS A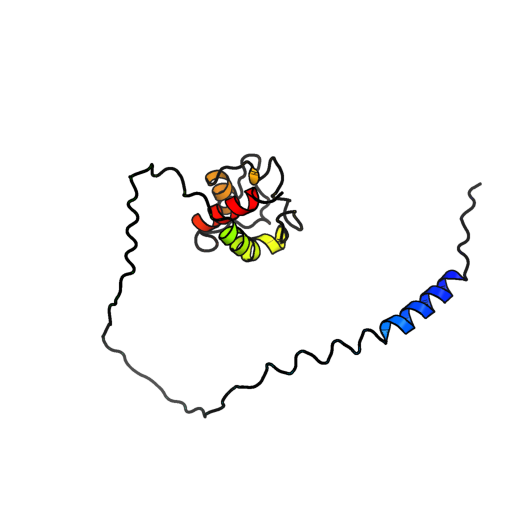 C 1
ATOM 649 O O . CYS A 1 97 ? -4.180 -5.013 -5.859 1.00 98.19 97 CYS A O 1
ATOM 651 N N . ALA A 1 98 ? -5.338 -6.200 -4.336 1.00 98.31 98 ALA A N 1
ATOM 652 C CA . ALA A 1 98 ? -5.181 -7.497 -4.991 1.00 98.31 98 ALA A CA 1
ATOM 653 C C . ALA A 1 98 ? -5.713 -7.535 -6.432 1.00 98.31 98 ALA A C 1
ATOM 655 O O . ALA A 1 98 ? -5.189 -8.296 -7.243 1.00 98.31 98 ALA A O 1
ATOM 656 N N . GLY A 1 99 ? -6.692 -6.692 -6.781 1.00 98.06 99 GLY A N 1
ATOM 657 C CA . GLY A 1 99 ? -7.219 -6.605 -8.148 1.00 98.06 99 GLY A CA 1
ATOM 658 C C . GLY A 1 99 ? -6.156 -6.241 -9.192 1.00 98.06 99 GLY A C 1
ATOM 659 O O . GLY A 1 99 ? -6.202 -6.734 -10.315 1.00 98.06 99 GLY A O 1
ATOM 660 N N . CYS A 1 100 ? -5.156 -5.441 -8.807 1.00 98.31 100 CYS A N 1
ATOM 661 C CA . CYS A 1 100 ? -4.055 -5.058 -9.693 1.00 98.31 100 CYS A CA 1
ATOM 662 C C . CYS A 1 100 ? -2.757 -5.802 -9.363 1.00 98.31 100 CYS A C 1
ATOM 664 O O . CYS A 1 100 ? -2.042 -6.216 -10.273 1.00 98.31 100 CYS A O 1
ATOM 666 N N . HIS A 1 101 ? -2.443 -5.975 -8.077 1.00 98.25 101 HIS A N 1
ATOM 667 C CA . HIS A 1 101 ? -1.169 -6.542 -7.618 1.00 98.25 101 HIS A CA 1
ATOM 668 C C . HIS A 1 101 ? -1.214 -8.057 -7.357 1.00 98.25 101 HIS A C 1
ATOM 670 O O . HIS A 1 101 ? -0.208 -8.637 -6.941 1.00 98.25 101 HIS A O 1
ATOM 676 N N . GLY A 1 102 ? -2.358 -8.699 -7.607 1.00 98.19 102 GLY A N 1
ATOM 677 C CA . GLY A 1 102 ? -2.590 -10.121 -7.364 1.00 98.19 102 GLY A CA 1
ATOM 678 C C . GLY A 1 102 ? -2.782 -10.442 -5.880 1.00 98.19 102 GLY A C 1
ATOM 679 O O . GLY A 1 102 ? -2.275 -9.741 -5.010 1.00 98.19 102 GLY A O 1
ATOM 680 N N . ALA A 1 103 ? -3.480 -11.538 -5.570 1.00 97.62 103 ALA A N 1
ATOM 681 C CA . ALA A 1 103 ? -3.809 -11.922 -4.189 1.00 97.62 103 ALA A CA 1
ATOM 682 C C . ALA A 1 103 ? -2.579 -12.150 -3.287 1.00 97.62 103 ALA A C 1
ATOM 684 O O . ALA A 1 103 ? -2.647 -11.922 -2.086 1.00 97.62 103 ALA A O 1
ATOM 685 N N . ALA A 1 104 ? -1.450 -12.562 -3.870 1.00 96.56 104 ALA A N 1
ATOM 686 C CA . ALA A 1 104 ? -0.185 -12.778 -3.164 1.00 96.56 104 ALA A CA 1
ATOM 687 C C . ALA A 1 104 ? 0.809 -11.609 -3.317 1.00 96.56 104 ALA A C 1
ATOM 689 O O . ALA A 1 104 ? 2.002 -11.784 -3.079 1.00 96.56 104 ALA A O 1
ATOM 690 N N . ALA A 1 105 ? 0.351 -10.446 -3.796 1.00 98.06 105 ALA A N 1
ATOM 691 C CA . ALA A 1 105 ? 1.176 -9.266 -4.078 1.00 98.06 105 ALA A CA 1
ATOM 692 C C . ALA A 1 105 ? 2.334 -9.499 -5.074 1.00 98.06 105 ALA A C 1
ATOM 694 O O . ALA A 1 105 ? 3.265 -8.697 -5.160 1.00 98.06 105 ALA A O 1
ATOM 695 N N . LYS A 1 106 ? 2.278 -10.590 -5.850 1.00 96.94 106 LYS A N 1
ATOM 696 C CA . LYS A 1 106 ? 3.299 -10.982 -6.837 1.00 96.94 106 LYS A CA 1
ATOM 697 C C . LYS A 1 106 ? 3.181 -10.251 -8.174 1.00 96.94 106 LYS A C 1
ATOM 699 O O . LYS A 1 106 ? 4.003 -10.473 -9.059 1.00 96.94 106 LYS A O 1
ATOM 704 N N . GLY A 1 107 ? 2.212 -9.350 -8.298 1.00 94.81 107 GLY A N 1
ATOM 705 C CA . GLY A 1 107 ? 1.964 -8.553 -9.489 1.00 94.81 107 GLY A CA 1
ATOM 706 C C . GLY A 1 107 ? 0.815 -9.083 -10.342 1.00 94.81 107 GLY A C 1
ATOM 707 O O . GLY A 1 107 ? 0.130 -10.046 -9.998 1.00 94.81 107 GLY A O 1
ATOM 708 N N . GLY A 1 108 ? 0.596 -8.392 -11.453 1.00 94.75 108 GLY A N 1
ATOM 709 C CA . GLY A 1 108 ? -0.486 -8.609 -12.403 1.00 94.75 108 GLY A CA 1
ATOM 710 C C . GLY A 1 108 ? -0.516 -7.425 -13.361 1.00 94.75 108 GLY A C 1
ATOM 711 O O . GLY A 1 108 ? 0.436 -7.206 -14.104 1.00 94.75 108 GLY A O 1
ATOM 712 N N . VAL A 1 109 ? -1.572 -6.615 -13.280 1.00 95.56 109 VAL A N 1
ATOM 713 C CA . VAL A 1 109 ? -1.590 -5.277 -13.902 1.00 95.56 109 VAL A CA 1
ATOM 714 C C . VAL A 1 109 ? -0.586 -4.353 -13.202 1.00 95.56 109 VAL A C 1
ATOM 716 O O . VAL A 1 109 ? 0.122 -3.578 -13.841 1.00 95.56 109 VAL A O 1
ATOM 719 N N . GLY A 1 110 ? -0.523 -4.446 -11.873 1.00 95.56 110 GLY A N 1
ATOM 720 C CA . GLY A 1 110 ? 0.447 -3.763 -11.029 1.00 95.56 110 GLY A CA 1
ATOM 721 C C . GLY A 1 110 ? 1.736 -4.568 -10.849 1.00 95.56 110 GLY A C 1
ATOM 722 O O . GLY A 1 110 ? 1.797 -5.769 -11.110 1.00 95.56 110 GLY A O 1
ATOM 723 N N . ALA A 1 111 ? 2.781 -3.898 -10.364 1.00 95.69 111 ALA A N 1
ATOM 724 C CA . ALA A 1 111 ? 4.080 -4.519 -10.117 1.00 95.69 111 ALA A CA 1
ATOM 725 C C . ALA A 1 111 ? 4.046 -5.559 -8.980 1.00 95.69 111 ALA A C 1
ATOM 727 O O . ALA A 1 111 ? 3.170 -5.530 -8.114 1.00 95.69 111 ALA A O 1
ATOM 728 N N . ASN A 1 112 ? 5.052 -6.434 -8.958 1.00 96.81 112 ASN A N 1
ATOM 729 C CA . ASN A 1 112 ? 5.344 -7.298 -7.817 1.00 96.81 112 ASN A CA 1
ATOM 730 C C . ASN A 1 112 ? 5.823 -6.451 -6.623 1.00 96.81 112 ASN A C 1
ATOM 732 O O . ASN A 1 112 ? 6.783 -5.693 -6.752 1.00 96.81 112 ASN A O 1
ATOM 736 N N . LEU A 1 113 ? 5.158 -6.589 -5.476 1.00 97.12 113 LEU A N 1
ATOM 737 C CA . LEU A 1 113 ? 5.437 -5.830 -4.255 1.00 97.12 113 LEU A CA 1
ATOM 738 C C . LEU A 1 113 ? 6.305 -6.598 -3.248 1.00 97.12 113 LEU A C 1
ATOM 740 O O . LEU A 1 113 ? 6.689 -6.041 -2.224 1.00 97.12 113 LEU A O 1
ATOM 744 N N . THR A 1 114 ? 6.633 -7.864 -3.519 1.00 96.12 114 THR A N 1
ATOM 745 C CA . THR A 1 114 ? 7.441 -8.703 -2.622 1.00 96.12 114 THR A CA 1
ATOM 746 C C . THR A 1 114 ? 8.933 -8.684 -2.968 1.00 96.12 114 THR A C 1
ATOM 748 O O . THR A 1 114 ? 9.676 -9.550 -2.507 1.00 96.12 114 THR A O 1
ATOM 751 N N . THR A 1 115 ? 9.379 -7.785 -3.845 1.00 94.31 115 THR A N 1
ATOM 752 C CA . THR A 1 115 ? 10.791 -7.693 -4.238 1.00 94.31 115 THR A CA 1
ATOM 753 C C . THR A 1 115 ? 11.634 -7.115 -3.101 1.00 94.31 115 THR A C 1
ATOM 755 O O . THR A 1 115 ? 11.132 -6.356 -2.271 1.00 94.31 115 THR A O 1
ATOM 758 N N . ALA A 1 116 ? 12.923 -7.467 -3.062 1.00 88.75 116 ALA A N 1
ATOM 759 C CA . ALA A 1 116 ? 13.844 -6.988 -2.029 1.00 88.75 116 ALA A CA 1
ATOM 760 C C . ALA A 1 116 ? 13.990 -5.456 -2.049 1.00 88.75 116 ALA A C 1
ATOM 762 O O . ALA A 1 116 ? 13.926 -4.829 -1.001 1.00 88.75 116 ALA A O 1
ATOM 763 N N . ASP A 1 117 ? 14.074 -4.856 -3.239 1.00 87.44 117 ASP A N 1
ATOM 764 C CA . ASP A 1 117 ? 14.176 -3.396 -3.413 1.00 87.44 117 ASP A CA 1
ATOM 765 C C . ASP A 1 117 ? 12.806 -2.684 -3.405 1.00 87.44 117 ASP A C 1
ATOM 767 O O . ASP A 1 117 ? 12.700 -1.480 -3.654 1.00 87.44 117 ASP A O 1
ATOM 771 N N . GLY A 1 118 ? 11.733 -3.447 -3.185 1.00 92.81 118 GLY A N 1
ATOM 772 C CA . GLY A 1 118 ? 10.357 -2.976 -3.194 1.00 92.81 118 GLY A CA 1
ATOM 773 C C . GLY A 1 118 ? 9.850 -2.580 -1.808 1.00 92.81 118 GLY A C 1
ATOM 774 O O . GLY A 1 118 ? 10.637 -2.356 -0.885 1.00 92.81 118 GLY A O 1
ATOM 775 N N . PRO A 1 119 ? 8.517 -2.536 -1.636 1.00 95.69 119 PRO A N 1
ATOM 776 C CA . PRO A 1 119 ? 7.895 -2.141 -0.380 1.00 95.69 119 PRO A CA 1
ATOM 777 C C . PRO A 1 119 ? 8.368 -2.910 0.852 1.00 95.69 119 PRO A C 1
ATOM 779 O O . PRO A 1 119 ? 8.317 -2.364 1.940 1.00 95.69 119 PRO A O 1
ATOM 782 N N . LYS A 1 120 ? 8.900 -4.132 0.714 1.00 94.44 120 LYS A N 1
ATOM 783 C CA . LYS A 1 120 ? 9.458 -4.886 1.849 1.00 94.44 120 LYS A CA 1
ATOM 784 C C . LYS A 1 120 ? 10.616 -4.175 2.566 1.00 94.44 120 LYS A C 1
ATOM 786 O O . LYS A 1 120 ? 10.807 -4.407 3.759 1.00 94.44 120 LYS A O 1
ATOM 791 N N . ALA A 1 121 ? 11.381 -3.349 1.853 1.00 94.19 121 ALA A N 1
ATOM 792 C CA . ALA A 1 121 ? 12.519 -2.605 2.395 1.00 94.19 121 ALA A CA 1
ATOM 793 C C . ALA A 1 121 ? 12.174 -1.161 2.792 1.00 94.19 121 ALA A C 1
ATOM 795 O O . ALA A 1 121 ? 13.049 -0.427 3.250 1.00 94.19 121 ALA A O 1
ATOM 796 N N . TRP A 1 122 ? 10.929 -0.726 2.589 1.00 95.12 122 TRP A N 1
ATOM 797 C CA . TRP A 1 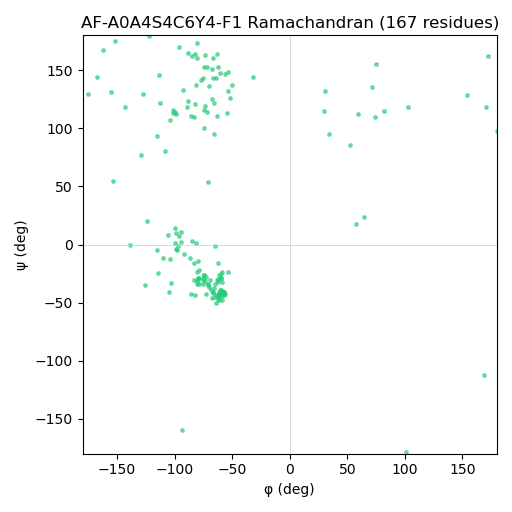122 ? 10.534 0.651 2.856 1.00 95.12 122 TRP A CA 1
ATOM 798 C C . TRP A 1 122 ? 10.227 0.875 4.341 1.00 95.12 122 TRP A C 1
ATOM 800 O O . TRP A 1 122 ? 10.025 -0.061 5.119 1.00 95.12 122 TRP A O 1
ATOM 810 N N . THR A 1 123 ? 10.187 2.142 4.744 1.00 95.56 123 THR A N 1
ATOM 811 C CA . THR A 1 123 ? 9.582 2.567 6.013 1.00 95.56 123 THR A CA 1
ATOM 812 C C . THR A 1 123 ? 8.073 2.766 5.848 1.00 95.56 123 THR A C 1
ATOM 814 O O . THR A 1 123 ? 7.583 2.944 4.731 1.00 95.56 123 THR A O 1
ATOM 817 N N . ASP A 1 124 ? 7.318 2.800 6.951 1.00 94.50 124 ASP A N 1
ATOM 818 C CA . ASP A 1 124 ? 5.877 3.098 6.896 1.00 94.50 124 ASP A CA 1
ATOM 819 C C . ASP A 1 124 ? 5.608 4.471 6.272 1.00 94.50 124 ASP A C 1
ATOM 821 O O . ASP A 1 124 ? 4.734 4.607 5.421 1.00 94.50 124 ASP A O 1
ATOM 825 N N . ALA A 1 125 ? 6.427 5.476 6.595 1.00 95.88 125 ALA A N 1
ATOM 826 C CA . ALA A 1 125 ? 6.326 6.802 5.990 1.00 95.88 125 ALA A CA 1
ATOM 827 C C . ALA A 1 125 ? 6.531 6.765 4.465 1.00 95.88 125 ALA A C 1
ATOM 829 O O . ALA A 1 125 ? 5.827 7.455 3.726 1.00 95.88 125 ALA A O 1
ATOM 830 N N . GLN A 1 126 ? 7.458 5.940 3.970 1.00 97.31 126 GLN A N 1
ATOM 831 C CA . GLN A 1 126 ? 7.658 5.744 2.532 1.00 97.31 126 GLN A CA 1
ATOM 832 C C . GLN A 1 126 ? 6.474 5.016 1.886 1.00 97.31 126 GLN A C 1
ATOM 834 O O . GLN A 1 126 ? 6.059 5.403 0.795 1.00 97.31 126 GLN A O 1
ATOM 839 N N . MET A 1 127 ? 5.888 4.019 2.558 1.00 97.38 127 MET A N 1
ATOM 840 C CA . MET A 1 127 ? 4.660 3.369 2.091 1.00 97.38 127 MET A CA 1
ATOM 841 C C . MET A 1 127 ? 3.491 4.365 2.022 1.00 97.38 127 MET A C 1
ATOM 843 O O . MET A 1 127 ? 2.807 4.442 1.001 1.00 97.38 127 MET A O 1
ATOM 847 N N . ILE A 1 128 ? 3.290 5.173 3.065 1.00 97.38 128 ILE A N 1
ATOM 848 C CA . ILE A 1 128 ? 2.264 6.224 3.094 1.00 97.38 128 ILE A CA 1
ATOM 849 C C . ILE A 1 128 ? 2.507 7.206 1.945 1.00 97.38 128 ILE A C 1
ATOM 851 O O . ILE A 1 128 ? 1.602 7.471 1.159 1.00 97.38 128 ILE A O 1
ATOM 855 N N . THR A 1 129 ? 3.740 7.676 1.764 1.00 98.19 129 THR A N 1
ATOM 856 C CA . THR A 1 129 ? 4.096 8.597 0.673 1.00 98.19 129 THR A CA 1
ATOM 857 C C . THR A 1 129 ? 3.816 7.978 -0.701 1.00 98.19 129 THR A C 1
ATOM 859 O O . THR A 1 129 ? 3.280 8.642 -1.592 1.00 98.19 129 THR A O 1
ATOM 862 N N . ALA A 1 130 ? 4.085 6.684 -0.877 1.00 97.75 130 ALA A N 1
ATOM 863 C CA . ALA A 1 130 ? 3.771 5.974 -2.110 1.00 97.75 130 ALA A CA 1
ATOM 864 C C . ALA A 1 130 ? 2.257 5.908 -2.373 1.00 97.75 130 ALA A C 1
ATOM 866 O O . ALA A 1 130 ? 1.835 6.163 -3.499 1.00 97.75 130 ALA A O 1
ATOM 867 N N . LEU A 1 131 ? 1.427 5.629 -1.362 1.00 98.00 131 LEU A N 1
ATOM 868 C CA . LEU A 1 131 ? -0.029 5.514 -1.537 1.00 98.00 131 LEU A CA 1
ATOM 869 C C . LEU A 1 131 ? -0.747 6.867 -1.618 1.00 98.00 131 LEU A C 1
ATOM 871 O O . LEU A 1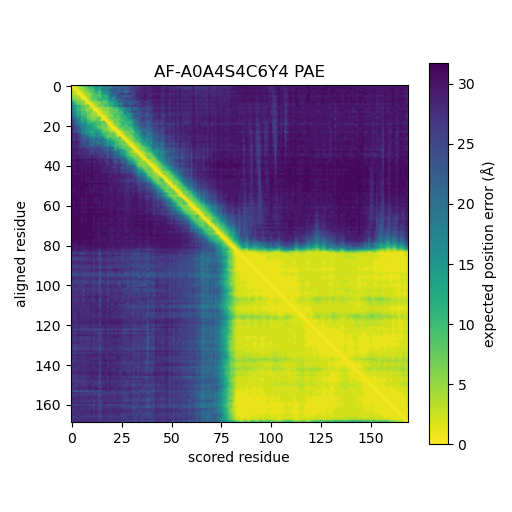 131 ? -1.738 6.987 -2.339 1.00 98.00 131 LEU A O 1
ATOM 875 N N . ARG A 1 132 ? -0.271 7.884 -0.897 1.00 97.94 132 ARG A N 1
ATOM 876 C CA . ARG A 1 132 ? -0.865 9.230 -0.888 1.00 97.94 132 ARG A CA 1
ATOM 877 C C . ARG A 1 132 ? -0.396 10.064 -2.067 1.00 97.94 132 ARG A C 1
ATOM 879 O O . ARG A 1 132 ? -1.196 10.732 -2.713 1.00 97.94 132 ARG A O 1
ATOM 886 N N . GLU A 1 133 ? 0.899 10.014 -2.363 1.00 98.00 133 GLU A N 1
ATOM 887 C CA . GLU A 1 133 ? 1.544 10.903 -3.327 1.00 98.00 133 GLU A CA 1
ATOM 888 C C . GLU A 1 133 ? 2.086 10.184 -4.555 1.00 98.00 133 GLU A C 1
ATOM 890 O O . GLU A 1 133 ? 2.531 10.854 -5.486 1.00 98.00 133 GLU A O 1
ATOM 895 N N . GLY A 1 134 ? 2.029 8.855 -4.636 1.00 97.44 134 GLY A N 1
ATOM 896 C CA . GLY A 1 134 ? 2.575 8.123 -5.778 1.00 97.44 134 GLY A CA 1
ATOM 897 C C . GLY A 1 134 ? 4.092 8.275 -5.908 1.00 97.44 134 GLY A C 1
ATOM 898 O O . GLY A 1 134 ? 4.610 8.167 -7.014 1.00 97.44 134 GLY A O 1
ATOM 899 N N . LYS A 1 135 ? 4.813 8.588 -4.826 1.00 97.69 135 LYS A N 1
ATOM 900 C CA . LYS A 1 135 ? 6.277 8.714 -4.828 1.00 97.69 135 LYS A CA 1
ATOM 901 C C . LYS A 1 135 ? 6.881 7.598 -3.988 1.00 97.69 135 LYS A C 1
ATOM 903 O O . LYS A 1 135 ? 6.576 7.480 -2.808 1.00 97.69 135 LYS A O 1
ATOM 908 N N . THR A 1 136 ? 7.737 6.792 -4.599 1.00 95.81 136 THR A N 1
ATOM 909 C CA . THR A 1 136 ? 8.567 5.811 -3.897 1.00 95.81 136 THR A CA 1
ATOM 910 C C . THR A 1 136 ? 9.951 6.404 -3.639 1.00 95.81 136 THR A C 1
ATOM 912 O O . THR A 1 136 ? 10.289 7.441 -4.219 1.00 95.81 136 THR A O 1
ATOM 915 N N . PRO A 1 137 ? 10.797 5.744 -2.831 1.00 95.25 137 PRO A N 1
ATOM 916 C CA . PRO A 1 137 ? 12.178 6.186 -2.643 1.00 95.25 137 PRO A CA 1
ATOM 917 C C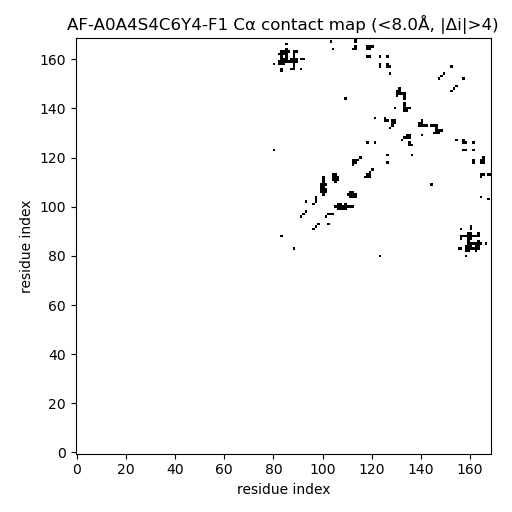 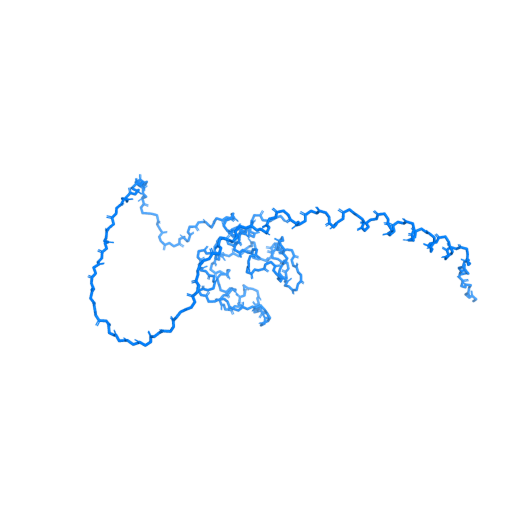. PRO A 1 137 ? 12.997 6.236 -3.944 1.00 95.25 137 PRO A C 1
ATOM 919 O O . PRO A 1 137 ? 13.980 6.963 -4.025 1.00 95.25 137 PRO A O 1
ATOM 922 N N . GLN A 1 138 ? 12.605 5.465 -4.962 1.00 93.06 138 GLN A N 1
ATOM 923 C CA . GLN A 1 138 ? 13.342 5.325 -6.218 1.00 93.06 138 GLN A CA 1
ATOM 924 C C . GLN A 1 138 ? 12.720 6.113 -7.374 1.00 93.06 138 GLN A C 1
ATOM 926 O O . GLN A 1 138 ? 13.439 6.527 -8.280 1.00 93.06 138 GLN A O 1
ATOM 931 N N . LYS A 1 139 ? 11.390 6.263 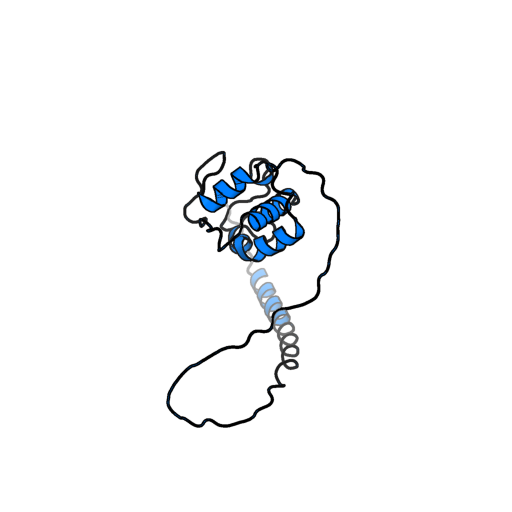-7.412 1.00 94.50 139 LYS A N 1
ATOM 932 C CA . LYS A 1 139 ? 10.697 6.858 -8.564 1.00 94.50 139 LYS A CA 1
ATOM 933 C C . LYS A 1 139 ? 9.285 7.329 -8.242 1.00 94.50 139 LYS A C 1
ATOM 935 O O . LYS A 1 139 ? 8.680 6.940 -7.248 1.00 94.50 139 LYS A O 1
ATOM 940 N N . THR A 1 140 ? 8.709 8.099 -9.158 1.00 97.31 140 THR A N 1
ATOM 941 C CA . THR A 1 140 ? 7.266 8.358 -9.184 1.00 97.31 140 THR A CA 1
ATOM 942 C C . THR A 1 140 ? 6.528 7.198 -9.859 1.00 97.31 140 THR A C 1
ATOM 944 O O . THR A 1 140 ? 6.971 6.654 -10.872 1.00 97.31 140 THR A O 1
ATOM 947 N N . LEU A 1 141 ? 5.407 6.796 -9.268 1.00 96.50 141 LEU A N 1
ATOM 948 C CA . LEU A 1 141 ? 4.517 5.746 -9.745 1.00 96.50 141 LEU A CA 1
ATOM 949 C C . LEU A 1 141 ? 3.693 6.233 -10.943 1.00 96.50 141 LEU A C 1
ATOM 951 O O . LEU A 1 141 ? 3.412 7.422 -11.094 1.00 96.50 141 LEU A O 1
ATOM 955 N N . ASN A 1 142 ? 3.294 5.289 -11.796 1.00 94.94 142 ASN A N 1
ATOM 956 C CA . ASN A 1 142 ? 2.385 5.559 -12.907 1.00 94.94 142 ASN A CA 1
ATOM 957 C C . ASN A 1 142 ? 1.009 5.992 -12.362 1.00 94.94 142 ASN A C 1
ATOM 959 O O . ASN A 1 142 ? 0.552 5.443 -11.362 1.00 94.94 142 ASN A O 1
ATOM 963 N N . THR A 1 143 ? 0.335 6.928 -13.036 1.00 94.38 143 THR A N 1
ATOM 964 C CA . THR A 1 143 ? -0.998 7.435 -12.665 1.00 94.38 143 THR A CA 1
ATOM 965 C C . THR A 1 143 ? -2.101 6.374 -12.685 1.00 94.38 143 THR A C 1
ATOM 967 O O . THR A 1 143 ? -3.150 6.596 -12.089 1.00 94.38 143 THR A O 1
ATOM 970 N N . ILE A 1 144 ? -1.864 5.219 -13.320 1.00 95.31 144 ILE A N 1
ATOM 971 C CA . ILE A 1 144 ? -2.734 4.037 -13.222 1.00 95.31 144 ILE A CA 1
ATOM 972 C C . ILE A 1 144 ? -2.800 3.508 -11.782 1.00 95.31 144 ILE A C 1
ATOM 974 O O . ILE A 1 144 ? -3.842 2.994 -11.379 1.00 95.31 144 ILE A O 1
ATOM 978 N N . MET A 1 145 ? -1.725 3.630 -10.991 1.00 97.19 145 MET A N 1
ATOM 979 C CA . MET A 1 145 ? -1.811 3.368 -9.556 1.00 97.19 145 MET A CA 1
ATOM 980 C C . MET A 1 145 ? -2.534 4.551 -8.894 1.00 97.19 145 MET A C 1
ATOM 982 O O . MET A 1 145 ? -2.010 5.670 -8.919 1.00 97.19 145 MET A O 1
ATOM 986 N N . PRO A 1 146 ? -3.723 4.337 -8.306 1.00 96.12 146 PRO A N 1
ATOM 987 C CA . PRO A 1 146 ? -4.493 5.421 -7.719 1.00 96.12 146 PRO A CA 1
ATOM 988 C C . PRO A 1 146 ? -3.795 5.987 -6.478 1.00 96.12 146 PRO A C 1
ATOM 990 O O . PRO A 1 146 ? -3.091 5.279 -5.756 1.00 96.12 146 PRO A O 1
ATOM 993 N N . ARG A 1 147 ? -4.036 7.275 -6.214 1.00 97.44 147 ARG A N 1
ATOM 994 C CA . ARG A 1 147 ? -3.691 7.913 -4.939 1.00 97.44 147 ARG A CA 1
ATOM 995 C C . ARG A 1 147 ? -4.853 7.744 -3.974 1.00 97.44 147 ARG A C 1
ATOM 997 O O . ARG A 1 147 ? -5.973 8.139 -4.289 1.00 97.44 147 ARG A O 1
ATOM 1004 N N . PHE A 1 148 ? -4.586 7.159 -2.816 1.00 97.62 148 PHE A N 1
ATOM 1005 C CA . PHE A 1 148 ? -5.609 6.867 -1.820 1.00 97.62 148 PHE A CA 1
ATOM 1006 C C . PHE A 1 148 ? -5.722 8.012 -0.824 1.00 97.62 148 PHE A C 1
ATOM 1008 O O . PHE A 1 148 ? -4.725 8.456 -0.256 1.00 97.62 148 PHE A O 1
ATOM 1015 N N . THR A 1 149 ? -6.941 8.453 -0.544 1.00 97.94 149 THR A N 1
ATOM 1016 C CA . THR A 1 149 ? -7.223 9.379 0.562 1.00 97.94 149 THR A CA 1
ATOM 1017 C C . THR A 1 149 ? -7.306 8.633 1.894 1.00 97.94 149 THR A C 1
ATOM 1019 O O . THR A 1 149 ? -7.531 7.419 1.921 1.00 97.94 149 THR A O 1
ATOM 1022 N N . ALA A 1 150 ? -7.152 9.349 3.011 1.00 96.44 150 ALA A N 1
ATOM 1023 C CA . ALA A 1 150 ? -7.252 8.758 4.350 1.00 96.44 150 ALA A CA 1
ATOM 1024 C C . ALA A 1 150 ? -8.617 8.104 4.625 1.00 96.44 150 ALA A C 1
ATOM 1026 O O . ALA A 1 150 ? -8.698 7.165 5.409 1.00 96.44 150 ALA A O 1
ATOM 1027 N N . ALA A 1 151 ? -9.671 8.560 3.940 1.00 97.00 151 ALA A N 1
ATOM 1028 C CA . ALA A 1 151 ? -11.004 7.973 4.027 1.00 97.00 151 ALA A CA 1
ATOM 1029 C C . ALA A 1 151 ? -11.132 6.631 3.283 1.00 97.00 151 ALA A C 1
ATOM 1031 O O . ALA A 1 151 ? -11.990 5.828 3.628 1.00 97.00 151 ALA A O 1
ATOM 1032 N N . GLN A 1 152 ? -10.310 6.388 2.255 1.00 97.25 152 GLN A N 1
ATOM 1033 C CA . GLN A 1 152 ? -10.337 5.136 1.488 1.00 97.25 152 GLN A CA 1
ATOM 1034 C C . GLN A 1 152 ? -9.485 4.050 2.141 1.00 97.25 152 GLN A C 1
ATOM 1036 O O . GLN A 1 152 ? -9.883 2.893 2.189 1.00 97.25 152 GLN A O 1
ATOM 1041 N N . VAL A 1 153 ? -8.301 4.429 2.619 1.00 97.69 153 VAL A N 1
ATOM 1042 C CA . VAL A 1 153 ? -7.381 3.548 3.340 1.00 97.69 153 VAL A CA 1
ATOM 1043 C C . VAL A 1 153 ? -6.746 4.403 4.423 1.00 97.69 153 VAL A C 1
ATOM 1045 O O . VAL A 1 153 ? -6.106 5.398 4.081 1.00 97.69 153 VAL A O 1
ATOM 1048 N N . SER A 1 154 ? -6.941 4.071 5.699 1.00 97.44 154 SER A N 1
ATOM 1049 C CA . SER A 1 154 ? -6.380 4.844 6.816 1.00 97.44 154 SER A CA 1
ATOM 1050 C C . SER A 1 154 ? -4.868 4.627 6.950 1.00 97.44 154 SER A C 1
ATOM 1052 O O . SER A 1 154 ? -4.332 3.660 6.416 1.00 97.44 154 SER A O 1
ATOM 1054 N N . ASP A 1 155 ? -4.150 5.494 7.667 1.00 96.62 155 ASP A N 1
ATOM 1055 C CA . ASP A 1 155 ? -2.704 5.299 7.873 1.00 96.62 155 ASP A CA 1
ATOM 1056 C C . ASP A 1 155 ? -2.408 4.027 8.688 1.00 96.62 155 ASP A C 1
ATOM 1058 O O . ASP A 1 155 ? -1.439 3.322 8.408 1.00 96.62 155 ASP A O 1
ATOM 1062 N N . THR A 1 156 ? -3.288 3.674 9.632 1.00 97.19 156 THR A N 1
ATOM 1063 C CA . THR A 1 156 ? -3.240 2.388 10.344 1.00 97.19 156 THR A CA 1
ATOM 1064 C C . THR A 1 156 ? -3.397 1.214 9.381 1.00 97.19 156 THR A C 1
ATOM 1066 O O . THR A 1 156 ? -2.635 0.252 9.455 1.00 97.19 156 THR A O 1
ATOM 1069 N N . ASP A 1 157 ? -4.329 1.293 8.430 1.00 98.12 157 ASP A N 1
ATOM 1070 C CA . ASP A 1 157 ? -4.492 0.249 7.419 1.00 98.12 157 ASP A CA 1
ATOM 1071 C C . ASP A 1 157 ? -3.279 0.150 6.493 1.00 98.12 157 ASP A C 1
ATOM 1073 O O . ASP A 1 157 ? -2.875 -0.954 6.136 1.00 98.12 157 ASP A O 1
ATOM 1077 N N . ILE A 1 158 ? -2.653 1.276 6.137 1.00 98.00 158 ILE A N 1
ATOM 1078 C CA . ILE A 1 158 ? -1.411 1.275 5.354 1.00 98.00 158 ILE A CA 1
ATOM 1079 C C . ILE A 1 158 ? -0.292 0.560 6.122 1.00 98.00 158 ILE A C 1
ATOM 1081 O O . ILE A 1 158 ? 0.398 -0.277 5.537 1.00 98.00 158 ILE A O 1
ATOM 1085 N N . ALA A 1 159 ? -0.138 0.829 7.422 1.00 97.44 159 ALA A N 1
ATOM 1086 C CA . ALA A 1 159 ? 0.833 0.133 8.266 1.00 97.44 159 ALA A CA 1
ATOM 1087 C C . ALA A 1 159 ? 0.540 -1.378 8.347 1.00 97.44 159 ALA A C 1
ATOM 1089 O O . ALA A 1 159 ? 1.446 -2.199 8.197 1.00 97.44 159 ALA A O 1
ATOM 1090 N N . ASN A 1 160 ? -0.731 -1.765 8.492 1.00 98.44 160 ASN A N 1
ATOM 1091 C CA . ASN A 1 160 ? -1.157 -3.166 8.480 1.00 98.44 160 ASN A CA 1
ATOM 1092 C C . ASN A 1 160 ? -0.825 -3.850 7.141 1.00 98.44 160 ASN A C 1
ATOM 1094 O O . ASN A 1 160 ? -0.229 -4.930 7.117 1.00 98.44 160 ASN A O 1
ATOM 1098 N N . ILE A 1 161 ? -1.157 -3.216 6.009 1.00 98.12 161 ILE A N 1
ATOM 1099 C CA . ILE A 1 161 ? -0.836 -3.708 4.658 1.00 98.12 161 ILE A CA 1
ATOM 1100 C C . ILE A 1 161 ? 0.675 -3.876 4.494 1.00 98.12 161 ILE A C 1
ATOM 1102 O O . ILE A 1 161 ? 1.133 -4.889 3.964 1.00 98.12 161 ILE A O 1
ATOM 1106 N N . HIS A 1 162 ? 1.460 -2.906 4.956 1.00 97.81 162 HIS A N 1
ATOM 1107 C CA . HIS A 1 162 ? 2.910 -2.967 4.870 1.00 97.81 162 HIS A CA 1
ATOM 1108 C C . HIS A 1 162 ? 3.485 -4.116 5.705 1.00 97.81 162 HIS A C 1
ATOM 1110 O O . HIS A 1 162 ? 4.299 -4.888 5.193 1.00 97.81 162 HIS A O 1
ATOM 1116 N N . ALA A 1 163 ? 3.008 -4.295 6.940 1.00 97.94 163 ALA A N 1
ATOM 1117 C CA . ALA A 1 163 ? 3.367 -5.432 7.782 1.00 97.94 163 ALA A CA 1
ATOM 1118 C C . ALA A 1 163 ? 3.045 -6.770 7.098 1.00 97.94 163 ALA A C 1
ATOM 1120 O O . ALA A 1 163 ? 3.869 -7.687 7.108 1.00 97.94 163 ALA A O 1
ATOM 1121 N N . TRP A 1 164 ? 1.895 -6.865 6.424 1.00 98.00 164 TRP A N 1
ATOM 1122 C CA . TRP A 1 164 ? 1.545 -8.048 5.645 1.00 98.00 164 TRP A CA 1
ATOM 1123 C C . TRP A 1 164 ? 2.506 -8.278 4.472 1.00 98.00 164 TRP A C 1
ATOM 1125 O O . TRP A 1 164 ? 3.073 -9.364 4.369 1.00 98.00 164 TRP A O 1
ATOM 1135 N N . ILE A 1 165 ? 2.774 -7.264 3.640 1.00 97.31 165 ILE A N 1
ATOM 1136 C CA . ILE A 1 165 ? 3.703 -7.376 2.498 1.00 97.31 165 ILE A CA 1
ATOM 1137 C C . ILE A 1 165 ? 5.096 -7.828 2.956 1.00 97.31 165 ILE A C 1
ATOM 1139 O O . ILE A 1 165 ? 5.713 -8.680 2.313 1.00 97.31 165 ILE A O 1
ATOM 1143 N N . LYS A 1 166 ? 5.583 -7.311 4.090 1.00 95.81 166 LYS A N 1
ATOM 1144 C CA . LYS A 1 166 ? 6.872 -7.713 4.676 1.00 95.81 166 LYS A CA 1
ATOM 1145 C C . LYS A 1 166 ? 6.912 -9.185 5.084 1.00 95.81 166 LYS A C 1
ATOM 1147 O O . LYS A 1 166 ? 7.983 -9.782 5.013 1.00 95.81 166 LYS A O 1
ATOM 1152 N N . SER A 1 167 ? 5.774 -9.769 5.462 1.00 95.69 167 SER A N 1
ATOM 1153 C CA . SER A 1 167 ? 5.679 -11.183 5.849 1.00 95.69 167 SER A CA 1
ATOM 1154 C C . SER A 1 167 ? 5.620 -12.156 4.664 1.00 95.69 167 SER A C 1
ATOM 1156 O O . SER A 1 167 ? 5.818 -13.354 4.848 1.00 95.69 167 SER A O 1
ATOM 1158 N N . LEU A 1 168 ? 5.373 -11.665 3.443 1.00 94.62 168 LEU A N 1
ATOM 1159 C CA . LEU A 1 168 ? 5.322 -12.493 2.235 1.00 94.62 168 LEU A CA 1
ATOM 1160 C C . LEU A 1 168 ? 6.721 -12.900 1.767 1.00 94.62 168 LEU A C 1
ATOM 1162 O O . LEU A 1 168 ? 7.654 -12.098 1.815 1.00 94.62 168 LEU A O 1
ATOM 1166 N N . ASN A 1 169 ? 6.853 -14.125 1.255 1.00 82.69 169 ASN A N 1
ATOM 1167 C CA . ASN A 1 169 ? 8.124 -14.706 0.812 1.00 82.69 169 ASN A CA 1
ATOM 1168 C C . ASN A 1 169 ? 8.440 -14.357 -0.637 1.00 82.69 169 ASN A C 1
ATOM 1170 O O . ASN A 1 169 ? 7.594 -14.692 -1.492 1.00 82.69 169 ASN A O 1
#

Foldseek 3Di:
DDDDDDDDPVVVVVVVVVVVVVVPVVPPPPPPPPDPPDDDDDDDDDDDDDDDDDDDDDDDDDDDDDPDDDDDDDDDDPPDDPQAALVLLLVLCVVPPCVACNSLSCGDVHHRQLDPPHLLPDDLVQLLCCQQPQDHPVGRHDVVRDRDDCVSANSSNSSNNSSNSNPHD

Solvent-accessible surface area (backbone atoms only — not comparable to full-atom values): 11189 Å² total; per-residue (Å²): 139,84,84,78,86,82,80,69,83,65,62,63,60,59,53,59,58,55,55,59,65,57,56,65,69,65,66,74,76,78,76,81,77,83,77,87,83,78,86,84,79,84,85,83,77,84,90,81,89,84,86,89,87,81,89,87,84,89,80,85,85,86,88,85,80,89,83,85,75,89,71,89,74,76,94,73,68,98,79,62,79,74,82,38,48,35,72,61,7,50,56,54,36,55,78,76,42,20,90,33,18,26,87,82,33,69,21,68,88,33,66,52,41,59,40,74,93,31,65,51,65,52,52,65,69,45,51,49,36,30,38,53,68,31,36,49,98,88,46,73,57,62,81,87,60,70,65,51,48,65,90,78,50,38,72,68,53,52,34,7,31,49,38,24,45,52,72,52,126